Protein AF-A0A432C2C6-F1 (afdb_monomer_lite)

Structure (mmCIF, N/CA/C/O backbone):
data_AF-A0A432C2C6-F1
#
_entry.id   AF-A0A432C2C6-F1
#
loop_
_atom_site.group_PDB
_atom_site.id
_atom_site.type_symbol
_atom_site.label_atom_id
_atom_site.label_alt_id
_atom_site.label_comp_id
_atom_site.label_asym_id
_atom_site.label_entity_id
_atom_site.label_seq_id
_atom_site.pdbx_PDB_ins_code
_atom_site.Cartn_x
_atom_site.Cartn_y
_atom_site.Cartn_z
_atom_site.occupancy
_atom_site.B_iso_or_equiv
_atom_site.auth_seq_id
_atom_site.auth_comp_id
_atom_site.auth_asym_id
_atom_site.auth_atom_id
_atom_site.pdbx_PDB_model_num
ATOM 1 N N . MET A 1 1 ? -18.728 48.904 13.827 1.00 60.12 1 MET A N 1
ATOM 2 C CA . MET A 1 1 ? -17.322 48.931 13.364 1.00 60.12 1 MET A CA 1
ATOM 3 C C . MET A 1 1 ? -16.357 48.311 14.379 1.00 60.12 1 MET A C 1
ATOM 5 O O . MET A 1 1 ? -15.802 47.276 14.066 1.00 60.12 1 MET A O 1
ATOM 9 N N . LYS A 1 2 ? -16.207 48.822 15.614 1.00 59.94 2 LYS A N 1
ATOM 10 C CA . LYS A 1 2 ? -15.256 48.242 16.600 1.00 59.94 2 LYS A CA 1
ATOM 11 C C . LYS A 1 2 ? -15.552 46.785 17.016 1.00 59.94 2 LYS A C 1
ATOM 13 O O . LYS A 1 2 ? -14.640 45.974 17.099 1.00 59.94 2 LYS A O 1
ATOM 18 N N . LYS A 1 3 ? -16.829 46.432 17.225 1.00 64.06 3 LYS A N 1
ATOM 19 C CA . LYS A 1 3 ? -17.246 45.065 17.612 1.00 64.06 3 LYS A CA 1
ATOM 20 C C . LYS A 1 3 ? -17.073 44.046 16.478 1.00 64.06 3 LYS A C 1
ATOM 22 O O . LYS A 1 3 ? -16.652 42.927 16.725 1.00 64.06 3 LYS A O 1
ATOM 27 N N . THR A 1 4 ? -17.342 44.455 15.238 1.00 72.75 4 THR A N 1
ATOM 28 C CA . THR A 1 4 ? -17.143 43.618 14.045 1.00 72.75 4 THR A CA 1
ATOM 29 C C . THR A 1 4 ? -15.660 43.352 13.793 1.00 72.75 4 THR A C 1
ATOM 31 O O . THR A 1 4 ? -15.302 42.213 13.538 1.00 72.75 4 THR A O 1
ATOM 34 N N . THR A 1 5 ? -14.785 44.349 13.978 1.00 77.19 5 THR A N 1
ATOM 35 C CA . THR A 1 5 ? -13.325 44.163 13.885 1.00 77.19 5 THR A CA 1
ATOM 36 C C . THR A 1 5 ? -12.793 43.187 14.940 1.00 77.19 5 THR A C 1
ATOM 38 O O . THR A 1 5 ? -11.949 42.353 14.626 1.00 77.19 5 THR A O 1
ATOM 41 N N . LEU A 1 6 ? -13.313 43.247 16.173 1.00 76.75 6 LEU A N 1
ATOM 42 C CA . LEU A 1 6 ? -12.925 42.328 17.247 1.00 76.75 6 LEU A CA 1
ATOM 43 C C . LEU A 1 6 ? -13.347 40.878 16.951 1.00 76.75 6 LEU A C 1
ATOM 45 O O . LEU A 1 6 ? -12.560 39.962 17.159 1.00 76.75 6 LEU A O 1
ATOM 49 N N . ILE A 1 7 ? -14.558 40.674 16.421 1.00 79.75 7 ILE A N 1
ATOM 50 C CA . ILE A 1 7 ? -15.064 39.344 16.040 1.00 79.75 7 ILE A CA 1
ATOM 51 C C . ILE A 1 7 ? -14.229 38.748 14.897 1.00 79.75 7 ILE A C 1
ATOM 53 O O . ILE A 1 7 ? -13.885 37.570 14.950 1.00 79.75 7 ILE A O 1
ATOM 57 N N . THR A 1 8 ? -13.839 39.554 13.903 1.00 77.25 8 THR A N 1
ATOM 58 C CA . THR A 1 8 ? -12.949 39.105 12.819 1.00 77.25 8 THR A CA 1
ATOM 59 C C . THR A 1 8 ? -11.577 38.676 13.349 1.00 77.25 8 THR A C 1
ATOM 61 O O . THR A 1 8 ? -11.073 37.630 12.949 1.00 77.25 8 THR A O 1
ATOM 64 N N . PHE A 1 9 ? -10.993 39.430 14.288 1.00 76.12 9 PHE A N 1
ATOM 65 C CA . PHE A 1 9 ? -9.725 39.058 14.931 1.00 76.12 9 PHE A CA 1
ATOM 66 C C . PHE A 1 9 ? -9.834 37.765 15.751 1.00 76.12 9 PHE A C 1
ATOM 68 O O . PHE A 1 9 ? -8.912 36.955 15.733 1.00 76.12 9 PHE A O 1
ATOM 75 N N . LEU A 1 10 ? -10.965 37.544 16.428 1.00 77.19 10 LEU A N 1
ATOM 76 C CA . LEU A 1 10 ? -11.201 36.328 17.208 1.00 77.19 10 LEU A CA 1
ATOM 77 C C . LEU A 1 10 ? -11.317 35.082 16.315 1.00 77.19 10 LEU A C 1
ATOM 79 O O . LEU A 1 10 ? -10.802 34.029 16.671 1.00 77.19 10 LEU A O 1
ATOM 83 N N . PHE A 1 11 ? -11.941 35.207 15.139 1.00 71.00 11 PHE A N 1
ATOM 84 C CA . PHE A 1 11 ? -12.038 34.118 14.158 1.00 71.00 11 PHE A CA 1
ATOM 85 C C . PHE A 1 11 ? -10.689 33.772 13.508 1.00 71.00 11 PHE A C 1
ATOM 87 O O . PHE A 1 11 ? -10.428 32.605 13.238 1.00 71.00 11 PHE A O 1
ATOM 94 N N . LEU A 1 12 ? -9.816 34.762 13.293 1.00 72.19 12 LEU A N 1
ATOM 95 C CA . LEU A 1 12 ? -8.463 34.560 12.752 1.00 72.19 12 LEU A CA 1
ATOM 96 C C . LEU A 1 12 ? -7.479 33.958 13.770 1.00 72.19 12 LEU A C 1
ATOM 98 O O . LEU A 1 12 ? -6.446 33.428 13.371 1.00 72.19 12 LEU A O 1
ATOM 102 N N . ALA A 1 13 ? -7.787 34.026 15.069 1.00 74.75 13 ALA A N 1
ATOM 103 C CA . ALA A 1 13 ? -6.948 33.475 16.135 1.00 74.75 13 ALA A CA 1
ATOM 104 C C . ALA A 1 13 ? -7.106 31.952 16.325 1.00 74.75 13 ALA A C 1
ATOM 106 O O . ALA A 1 13 ? -6.307 31.339 17.032 1.00 74.75 13 ALA A O 1
ATOM 107 N N . PHE A 1 14 ? -8.105 31.323 15.693 1.00 71.31 14 PHE A N 1
ATOM 108 C CA . PHE A 1 14 ? -8.275 29.871 15.712 1.00 71.31 14 PHE A CA 1
ATOM 109 C C . PHE A 1 14 ? -7.510 29.223 14.555 1.00 71.31 14 PHE A C 1
ATOM 111 O O . PHE A 1 14 ? -8.032 29.031 13.458 1.00 71.31 14 PHE A O 1
ATOM 118 N N . SER A 1 15 ? -6.261 28.839 14.805 1.00 70.81 15 SER A N 1
ATOM 119 C CA . SER A 1 15 ? -5.551 27.887 13.949 1.00 70.81 15 SER A CA 1
ATOM 120 C C . SER A 1 15 ? -6.094 26.476 14.197 1.00 70.81 15 SER A C 1
ATOM 122 O O . SER A 1 15 ? -5.827 25.875 15.238 1.00 70.81 15 SER A O 1
ATOM 124 N N . PHE A 1 16 ? -6.861 25.944 13.244 1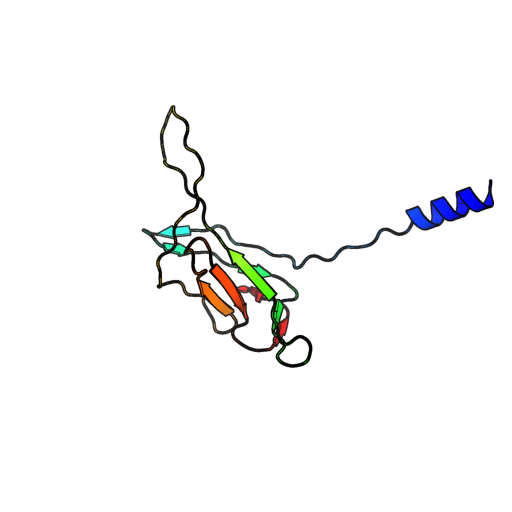.00 72.88 16 PHE A N 1
ATOM 125 C CA . PHE A 1 16 ? -7.283 24.544 13.252 1.00 72.88 16 PHE A CA 1
ATOM 126 C C . PHE A 1 16 ? -6.077 23.649 12.947 1.00 72.88 16 PHE A C 1
ATOM 128 O O . PHE A 1 16 ? -5.480 23.750 11.876 1.00 72.88 16 PHE A O 1
ATOM 135 N N . GLN A 1 17 ? -5.710 22.767 13.878 1.00 73.56 17 GLN A N 1
ATOM 136 C CA . GLN A 1 17 ? -4.761 21.694 13.589 1.00 73.56 17 GLN A CA 1
ATOM 137 C C . GLN A 1 17 ? -5.469 20.620 12.760 1.00 73.56 17 GLN A C 1
ATOM 139 O O . GLN A 1 17 ? -6.442 20.018 13.213 1.00 73.56 17 GLN A O 1
ATOM 144 N N . SER A 1 18 ? -4.983 20.377 11.544 1.00 74.69 18 SER A N 1
ATOM 145 C CA . SER A 1 18 ? -5.383 19.220 10.745 1.00 74.69 18 SER A CA 1
ATOM 146 C C . SER A 1 18 ? -4.431 18.060 11.022 1.00 74.69 18 SER A C 1
ATOM 148 O O . SER A 1 18 ? -3.229 18.181 10.780 1.00 74.69 18 SER A O 1
ATOM 150 N N . TYR A 1 19 ? -4.963 16.935 11.490 1.00 78.69 19 TYR A N 1
ATOM 151 C CA . TYR A 1 19 ? -4.203 15.697 11.642 1.00 78.69 19 TYR A CA 1
ATOM 152 C C . TYR A 1 19 ? -4.300 14.884 10.349 1.00 78.69 19 TYR A C 1
ATOM 154 O O . TYR A 1 19 ? -5.395 14.620 9.857 1.00 78.69 19 TYR A O 1
ATOM 162 N N . ALA A 1 20 ? -3.151 14.509 9.790 1.00 85.06 20 ALA A N 1
ATOM 163 C CA . ALA A 1 20 ? -3.062 13.559 8.686 1.00 85.06 20 ALA A CA 1
ATOM 164 C C . ALA A 1 20 ? -2.696 12.168 9.224 1.00 85.06 20 ALA A C 1
ATOM 166 O O . ALA A 1 20 ? -2.141 12.047 10.313 1.00 85.06 20 ALA A O 1
ATOM 167 N N . ASN A 1 21 ? -2.916 11.126 8.424 1.00 93.25 21 ASN A N 1
ATOM 168 C CA . ASN A 1 21 ? -2.570 9.745 8.782 1.00 93.25 21 ASN A CA 1
ATOM 169 C C . ASN A 1 21 ? -1.064 9.438 8.689 1.00 93.25 21 ASN A C 1
ATOM 171 O O . ASN A 1 21 ? -0.694 8.275 8.684 1.00 93.25 21 ASN A O 1
ATOM 175 N N . ASN A 1 22 ? -0.187 10.445 8.570 1.00 95.06 22 ASN A N 1
ATOM 176 C CA . ASN A 1 22 ? 1.276 10.273 8.597 1.00 95.06 22 ASN A CA 1
ATOM 177 C C . ASN A 1 22 ? 1.798 9.127 7.693 1.00 95.06 22 ASN A C 1
ATOM 179 O O . ASN A 1 22 ? 2.680 8.357 8.078 1.00 95.06 22 ASN A O 1
ATOM 183 N N . LEU A 1 23 ? 1.205 8.979 6.502 1.00 96.56 23 LEU A N 1
ATOM 184 C CA . LEU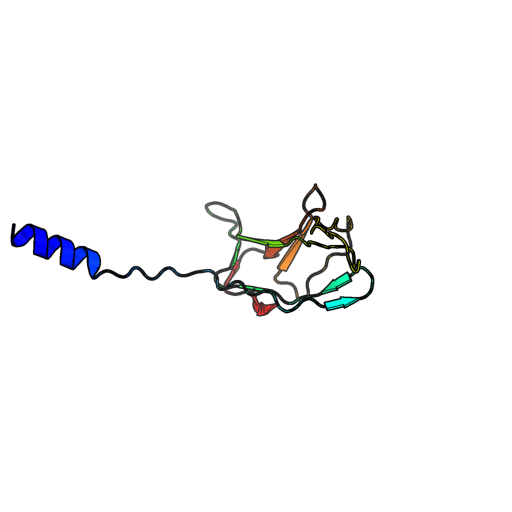 A 1 23 ? 1.557 7.918 5.561 1.00 96.56 23 LEU A CA 1
ATOM 185 C C . LEU A 1 23 ? 2.990 8.112 5.067 1.00 96.56 23 LEU A C 1
ATOM 187 O O . LEU A 1 23 ? 3.319 9.138 4.469 1.00 96.56 23 LEU A O 1
ATOM 191 N N . ILE A 1 24 ? 3.823 7.098 5.274 1.00 96.81 24 ILE A N 1
ATOM 192 C CA . ILE A 1 24 ? 5.216 7.069 4.847 1.00 96.81 24 ILE A CA 1
ATOM 193 C C . ILE A 1 24 ? 5.465 5.765 4.092 1.00 96.81 24 ILE A C 1
ATOM 195 O O . ILE A 1 24 ? 5.229 4.674 4.609 1.00 96.81 24 ILE A O 1
ATOM 199 N N . VAL A 1 25 ? 5.981 5.901 2.872 1.00 96.88 25 VAL A N 1
ATOM 200 C CA . VAL A 1 25 ? 6.462 4.796 2.037 1.00 96.88 25 VAL A CA 1
ATOM 201 C C . VAL A 1 25 ? 7.985 4.866 2.015 1.00 96.88 25 VAL A C 1
ATOM 203 O O . VAL A 1 25 ? 8.554 5.906 1.678 1.00 96.88 25 VAL A O 1
ATOM 206 N N . GLY A 1 26 ? 8.647 3.783 2.416 1.00 96.81 26 GLY A N 1
ATOM 207 C CA . GLY A 1 26 ? 10.101 3.679 2.380 1.00 96.81 26 GLY A CA 1
ATOM 208 C C . GLY A 1 26 ? 10.646 3.689 0.953 1.00 96.81 26 GLY A C 1
ATOM 209 O O . GLY A 1 26 ? 9.932 3.398 -0.008 1.00 96.81 26 GLY A O 1
ATOM 210 N N . THR A 1 27 ? 11.933 4.007 0.809 1.00 96.69 27 THR A N 1
ATOM 211 C CA . THR A 1 27 ? 12.606 4.001 -0.495 1.00 96.69 27 THR A CA 1
ATOM 212 C C . THR A 1 27 ? 12.485 2.618 -1.145 1.00 96.69 27 THR A C 1
ATOM 214 O O . THR A 1 27 ? 12.954 1.639 -0.558 1.00 96.69 27 THR A O 1
ATOM 217 N N . PRO A 1 28 ? 11.882 2.509 -2.342 1.00 95.56 28 PRO A N 1
ATOM 218 C CA . PRO A 1 28 ? 11.694 1.221 -2.985 1.00 95.56 28 PRO A CA 1
ATOM 219 C C . PRO A 1 28 ? 13.018 0.667 -3.518 1.00 95.56 28 PRO A C 1
ATOM 221 O O . PRO A 1 28 ? 13.851 1.400 -4.051 1.00 95.56 28 PRO A O 1
ATOM 224 N N . ILE A 1 29 ? 13.174 -0.651 -3.432 1.00 96.88 29 ILE A N 1
ATOM 225 C CA . ILE A 1 29 ? 14.281 -1.412 -4.014 1.00 96.88 29 ILE A CA 1
ATOM 226 C C . ILE A 1 29 ? 13.714 -2.287 -5.130 1.00 96.88 29 ILE A C 1
ATOM 228 O O . ILE A 1 29 ? 12.679 -2.928 -4.952 1.00 96.88 29 ILE A O 1
ATOM 232 N N . ILE A 1 30 ? 14.390 -2.324 -6.279 1.00 94.38 30 ILE A N 1
ATOM 233 C CA . ILE A 1 30 ? 13.997 -3.154 -7.422 1.00 94.38 30 ILE A CA 1
ATOM 234 C C . ILE A 1 30 ? 14.996 -4.301 -7.575 1.00 94.38 30 ILE A C 1
ATOM 236 O O . ILE A 1 30 ? 16.198 -4.067 -7.687 1.00 94.38 30 ILE A O 1
ATOM 240 N N . SER A 1 31 ? 14.490 -5.534 -7.614 1.00 95.56 31 SER A N 1
ATOM 241 C CA . SER A 1 31 ? 15.256 -6.742 -7.930 1.00 95.56 31 SER A CA 1
ATOM 242 C C . SER A 1 31 ? 14.523 -7.531 -9.013 1.00 95.56 31 SER A C 1
ATOM 244 O O . SER A 1 31 ? 13.436 -8.067 -8.786 1.00 95.56 31 SER A O 1
ATOM 246 N N . GLY A 1 32 ? 15.084 -7.551 -10.225 1.00 92.88 32 GLY A N 1
ATOM 247 C CA . GLY A 1 32 ? 14.399 -8.084 -11.403 1.00 92.88 32 GLY A CA 1
ATOM 248 C C . GLY A 1 32 ? 13.081 -7.348 -11.662 1.00 92.88 32 GLY A C 1
ATOM 249 O O . GLY A 1 32 ? 13.072 -6.141 -11.899 1.00 92.88 32 GLY A O 1
ATOM 250 N N . ASN A 1 33 ? 11.967 -8.076 -11.592 1.00 91.75 33 ASN A N 1
ATOM 251 C CA . ASN A 1 33 ? 10.614 -7.548 -11.792 1.00 91.75 33 ASN A CA 1
ATOM 252 C C . ASN A 1 33 ? 9.873 -7.260 -10.475 1.00 91.75 33 ASN A C 1
ATOM 254 O O . ASN A 1 33 ? 8.697 -6.897 -10.507 1.00 91.75 33 ASN A O 1
ATOM 258 N N . THR A 1 34 ? 10.543 -7.421 -9.332 1.00 95.00 34 THR A N 1
ATOM 259 C CA . THR A 1 34 ? 9.958 -7.231 -8.003 1.00 95.00 34 THR A CA 1
ATOM 260 C C . THR A 1 34 ? 10.390 -5.889 -7.427 1.00 95.00 34 THR A C 1
ATOM 262 O O . THR A 1 34 ? 11.579 -5.570 -7.401 1.00 95.00 34 THR A O 1
ATOM 265 N N . LEU A 1 35 ? 9.415 -5.113 -6.951 1.00 95.75 35 LEU A N 1
ATOM 266 C CA . LEU A 1 35 ? 9.620 -3.865 -6.222 1.00 95.75 35 LEU A CA 1
ATOM 267 C C . LEU A 1 35 ? 9.250 -4.092 -4.751 1.00 95.75 35 LEU A C 1
ATOM 269 O O . LEU A 1 35 ? 8.131 -4.506 -4.457 1.00 95.75 35 LEU A O 1
ATOM 273 N N . THR A 1 36 ? 10.185 -3.809 -3.848 1.00 96.94 36 THR A N 1
ATOM 274 C CA . THR A 1 36 ? 10.036 -3.999 -2.398 1.00 96.94 36 THR A CA 1
ATOM 275 C C . THR A 1 36 ? 10.157 -2.658 -1.686 1.00 96.94 36 THR A C 1
ATOM 277 O O . THR A 1 36 ? 11.044 -1.871 -2.007 1.00 96.94 36 THR A O 1
ATOM 280 N N . PHE A 1 37 ? 9.285 -2.394 -0.717 1.00 96.94 37 PHE A N 1
ATOM 281 C CA . PHE A 1 37 ? 9.271 -1.175 0.095 1.00 96.94 37 PHE A CA 1
ATOM 282 C C . PHE A 1 37 ? 8.655 -1.460 1.468 1.00 96.94 37 PHE A C 1
ATOM 284 O O . PHE A 1 37 ? 7.982 -2.474 1.646 1.00 96.94 37 PHE A O 1
ATOM 291 N N . THR A 1 38 ? 8.870 -0.547 2.411 1.00 97.50 38 THR A N 1
ATOM 292 C CA . THR A 1 38 ? 8.177 -0.508 3.707 1.00 97.50 38 THR A CA 1
ATOM 293 C C . THR A 1 38 ? 7.040 0.510 3.660 1.00 97.50 38 THR A C 1
ATOM 295 O O . THR A 1 38 ? 7.089 1.470 2.883 1.00 97.50 38 THR A O 1
ATOM 298 N N . ILE A 1 39 ? 6.003 0.319 4.469 1.00 96.88 39 ILE A N 1
ATOM 299 C CA . ILE A 1 39 ? 4.845 1.207 4.533 1.00 96.88 39 ILE A CA 1
ATOM 300 C C . ILE A 1 39 ? 4.327 1.330 5.964 1.00 96.88 39 ILE A C 1
ATOM 302 O O . ILE A 1 39 ? 3.994 0.354 6.634 1.00 96.88 39 ILE A O 1
ATOM 306 N N . LYS A 1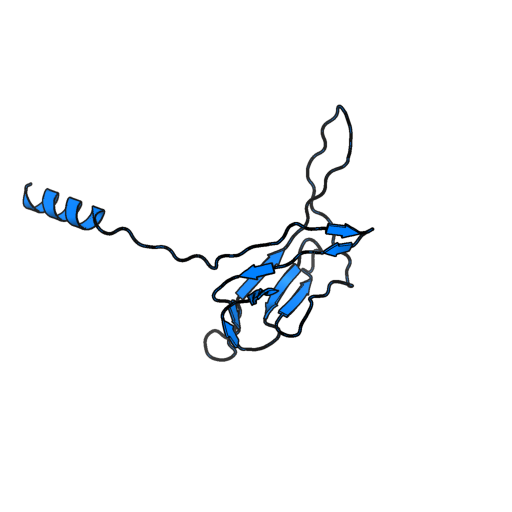 40 ? 4.167 2.573 6.411 1.00 96.75 40 LYS A N 1
ATOM 307 C CA . LYS A 1 40 ? 3.564 2.878 7.705 1.00 96.75 40 LYS A CA 1
ATOM 308 C C . LYS A 1 40 ? 2.583 4.028 7.599 1.00 96.75 40 LYS A C 1
ATOM 310 O O . LYS A 1 40 ? 2.785 4.938 6.797 1.00 96.75 40 LYS A O 1
ATOM 315 N N . TRP A 1 41 ? 1.541 3.990 8.413 1.00 97.50 41 TRP A N 1
ATOM 316 C CA . TRP A 1 41 ? 0.615 5.101 8.580 1.00 97.50 41 TRP A CA 1
ATOM 317 C C . TRP A 1 41 ? -0.106 4.988 9.918 1.00 97.50 41 TRP A C 1
ATOM 319 O O . TRP A 1 41 ? -0.242 3.906 10.493 1.00 97.50 41 TRP A O 1
ATOM 329 N N . ASP A 1 42 ? -0.558 6.128 10.408 1.00 97.12 42 ASP A N 1
ATOM 330 C CA . ASP A 1 42 ? -1.287 6.259 11.656 1.00 97.12 42 ASP A CA 1
ATOM 331 C C . ASP A 1 42 ? -2.798 6.154 11.411 1.00 97.12 42 ASP A C 1
ATOM 333 O O . ASP A 1 42 ? -3.298 6.468 10.328 1.00 97.12 42 ASP A O 1
ATOM 337 N N . ASN A 1 43 ? -3.535 5.751 12.449 1.00 95.38 43 ASN A N 1
ATOM 338 C CA . ASN A 1 43 ? -5.003 5.680 12.449 1.00 95.38 43 ASN A CA 1
ATOM 339 C C . ASN A 1 43 ? -5.614 4.740 11.391 1.00 95.38 43 ASN A C 1
ATOM 341 O O . ASN A 1 43 ? -6.690 5.033 10.867 1.00 95.38 43 ASN A O 1
ATOM 345 N N . SER A 1 44 ? -4.978 3.604 11.086 1.00 96.75 44 SER A N 1
ATOM 346 C CA . SER A 1 44 ? -5.628 2.575 10.265 1.00 96.75 44 SER A CA 1
ATOM 347 C C . SER A 1 44 ? -6.832 1.987 10.990 1.00 96.75 44 SER A C 1
ATOM 349 O O . SER A 1 44 ? -6.804 1.825 12.213 1.00 96.75 44 SER A O 1
ATOM 351 N N . TRP A 1 45 ? -7.866 1.612 10.244 1.00 96.56 45 TRP A N 1
ATOM 352 C CA . TRP A 1 45 ? -9.083 1.032 10.776 1.00 96.56 45 TRP A CA 1
ATOM 353 C C . TRP A 1 45 ? -9.746 0.063 9.791 1.00 96.56 45 TRP A C 1
ATOM 355 O O . TRP A 1 45 ? -9.853 0.291 8.590 1.00 96.56 45 TRP A O 1
ATOM 365 N N . TYR A 1 46 ? -10.265 -1.026 10.342 1.00 97.81 46 TYR A N 1
ATOM 366 C CA . TYR A 1 46 ? -11.236 -1.898 9.701 1.00 97.81 46 TYR A CA 1
ATOM 367 C C . TYR A 1 46 ? -12.301 -2.224 10.747 1.00 97.81 46 TYR A C 1
ATOM 369 O O . TYR A 1 46 ? -12.007 -2.835 11.775 1.00 97.81 46 TYR A O 1
ATOM 377 N N . VAL A 1 47 ? -13.538 -1.795 10.495 1.00 97.19 47 VAL A N 1
ATOM 378 C CA . VAL A 1 47 ? -14.691 -2.045 11.364 1.00 97.19 47 VAL A CA 1
ATOM 379 C C . VAL A 1 47 ? -15.712 -2.939 10.666 1.00 97.19 47 VAL A C 1
ATOM 381 O O . VAL A 1 47 ? -15.985 -2.787 9.480 1.00 97.19 47 VAL A O 1
ATOM 384 N N . THR A 1 48 ? -16.305 -3.867 11.415 1.00 95.81 48 THR A N 1
ATOM 385 C CA . THR A 1 48 ? -17.344 -4.798 10.928 1.00 95.81 48 THR A CA 1
ATOM 386 C C . THR A 1 48 ? -18.739 -4.462 11.455 1.00 95.81 48 THR A C 1
ATOM 388 O O . THR A 1 48 ? -19.729 -5.040 11.018 1.00 95.81 48 THR A O 1
ATOM 391 N N . THR A 1 49 ? -18.836 -3.511 12.384 1.00 92.94 49 THR A N 1
ATOM 392 C CA . THR A 1 49 ? -20.090 -2.993 12.944 1.00 92.94 49 THR A CA 1
ATOM 393 C C . THR A 1 49 ? -20.1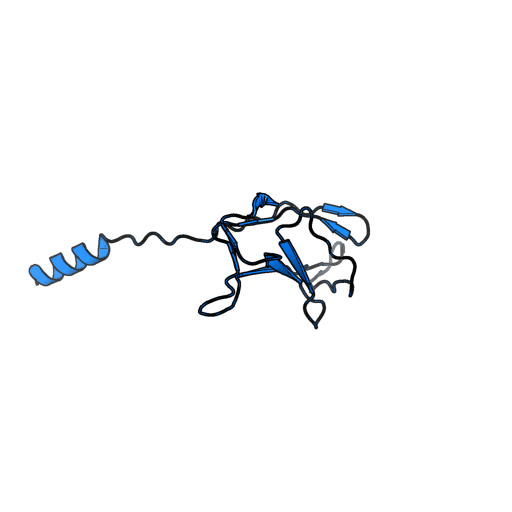65 -1.486 12.722 1.00 92.94 49 THR A C 1
ATOM 395 O O . THR A 1 49 ? -19.170 -0.789 12.916 1.00 92.94 49 THR A O 1
ATOM 398 N N . GLY A 1 50 ? -21.333 -0.967 12.339 1.00 88.69 50 GLY A N 1
ATOM 399 C CA . GLY A 1 50 ? -21.487 0.424 11.897 1.00 88.69 50 GLY A CA 1
ATOM 400 C C . GLY A 1 50 ? -21.361 0.530 10.371 1.00 88.69 50 GLY A C 1
ATOM 401 O O . GLY A 1 50 ? -22.015 -0.258 9.690 1.00 88.69 50 GLY A O 1
ATOM 402 N N . PRO A 1 51 ? -20.544 1.445 9.803 1.00 91.88 51 PRO A N 1
ATOM 403 C CA . PRO A 1 51 ? -20.412 1.591 8.346 1.00 91.88 51 PRO A CA 1
ATOM 404 C C . PRO A 1 51 ? -19.789 0.364 7.653 1.00 91.88 51 PRO A C 1
ATOM 406 O O . PRO A 1 51 ? -19.822 0.282 6.429 1.00 91.88 51 PRO A O 1
ATOM 409 N N . SER A 1 52 ? -19.269 -0.598 8.428 1.00 95.94 52 SER A N 1
ATOM 410 C CA . SER A 1 52 ? -18.795 -1.907 7.963 1.00 95.94 52 SER A CA 1
ATOM 411 C C . SER A 1 52 ? -17.792 -1.823 6.803 1.00 95.94 52 SER A C 1
ATOM 413 O O . SER A 1 52 ? -17.903 -2.539 5.806 1.00 95.94 52 SER A O 1
ATOM 415 N N . ASN A 1 53 ? -16.826 -0.916 6.925 1.00 96.50 53 ASN A N 1
ATOM 416 C CA . ASN A 1 53 ? -15.814 -0.613 5.921 1.00 96.50 53 ASN A CA 1
ATOM 417 C C . ASN A 1 53 ? -14.411 -0.503 6.548 1.00 96.50 53 ASN A C 1
ATOM 419 O O . ASN A 1 53 ? -14.194 -0.845 7.715 1.00 96.50 53 ASN A O 1
ATOM 423 N N . TRP A 1 54 ? -13.439 -0.076 5.746 1.00 97.19 54 TRP A N 1
ATOM 424 C CA . TRP A 1 54 ? -12.027 -0.007 6.112 1.00 97.19 54 TRP A CA 1
ATOM 425 C C . TRP A 1 54 ? -11.319 1.155 5.414 1.00 97.19 54 TRP A C 1
ATOM 427 O O . TRP A 1 54 ? -11.803 1.668 4.401 1.00 97.19 54 TRP A O 1
ATOM 437 N N . ASP A 1 55 ? -10.150 1.530 5.932 1.00 97.12 55 ASP A N 1
ATOM 438 C CA . ASP A 1 55 ? -9.177 2.349 5.215 1.00 97.12 55 ASP A CA 1
ATOM 439 C C . ASP A 1 55 ? -8.195 1.508 4.393 1.00 97.12 55 ASP A C 1
ATOM 441 O O . ASP A 1 55 ? -7.980 0.322 4.651 1.00 97.12 55 ASP A O 1
ATOM 445 N N . ALA A 1 56 ? -7.602 2.131 3.377 1.00 97.56 56 ALA A N 1
ATOM 446 C CA . ALA A 1 56 ? -6.531 1.532 2.597 1.00 97.56 56 ALA A CA 1
ATOM 447 C C . ALA A 1 56 ? -5.612 2.586 1.996 1.00 97.56 56 ALA A C 1
ATOM 449 O O . ALA A 1 56 ? -6.007 3.729 1.750 1.00 97.56 56 ALA A O 1
ATOM 450 N N . VAL A 1 57 ? -4.408 2.142 1.655 1.00 97.81 57 VAL A N 1
ATOM 451 C CA . VAL A 1 57 ? -3.465 2.891 0.833 1.00 97.81 57 VAL A CA 1
ATOM 452 C C . VAL A 1 57 ? -3.475 2.320 -0.578 1.00 97.81 57 VAL A C 1
ATOM 454 O O . VAL A 1 57 ? -3.220 1.135 -0.776 1.00 97.81 57 VAL A O 1
ATOM 457 N N . TRP A 1 58 ? -3.742 3.165 -1.570 1.00 97.62 58 TRP A N 1
ATOM 458 C CA . TRP A 1 58 ? -3.606 2.802 -2.979 1.00 97.62 58 TRP A CA 1
ATOM 459 C C . TRP A 1 58 ? -2.172 3.049 -3.458 1.00 97.62 58 TRP A C 1
ATOM 461 O O . TRP A 1 58 ? -1.706 4.190 -3.486 1.00 97.62 58 TRP A O 1
ATOM 471 N N . ILE A 1 59 ? -1.481 1.986 -3.866 1.00 97.44 59 ILE A N 1
ATOM 472 C CA . ILE A 1 59 ? -0.118 2.029 -4.400 1.00 97.44 59 ILE A CA 1
ATOM 473 C C . ILE A 1 59 ? -0.145 1.707 -5.892 1.00 97.44 59 ILE A C 1
ATOM 475 O O . ILE A 1 59 ? -0.664 0.676 -6.308 1.00 97.44 59 ILE A O 1
ATOM 479 N N . PHE A 1 60 ? 0.478 2.559 -6.701 1.00 97.19 60 PHE A N 1
ATOM 480 C CA . PHE A 1 60 ? 0.698 2.333 -8.128 1.00 97.19 60 PHE A CA 1
ATOM 481 C C . PHE A 1 60 ? 2.150 2.639 -8.487 1.00 97.19 60 PHE A C 1
ATOM 483 O O . PHE A 1 60 ? 2.806 3.463 -7.851 1.00 97.19 60 PHE A O 1
ATOM 490 N N . VAL A 1 61 ? 2.649 1.995 -9.539 1.00 95.69 61 VAL A N 1
ATOM 491 C CA . VAL A 1 61 ? 4.017 2.203 -10.025 1.00 95.69 61 VAL A CA 1
ATOM 492 C C . VAL A 1 61 ? 3.967 3.014 -11.310 1.00 95.69 61 VAL A C 1
ATOM 494 O O . VAL A 1 61 ? 3.155 2.744 -12.194 1.00 95.69 61 VAL A O 1
ATOM 497 N N . LYS A 1 62 ? 4.864 3.990 -11.446 1.00 94.31 62 LYS A N 1
ATOM 498 C CA . LYS A 1 62 ? 5.177 4.619 -12.732 1.00 94.31 62 LYS A CA 1
ATOM 499 C C . LYS A 1 62 ? 6.592 4.240 -13.144 1.00 94.31 62 LYS A C 1
ATOM 501 O O . LYS A 1 62 ? 7.471 4.105 -12.300 1.00 94.31 62 LYS A O 1
ATOM 506 N N . ARG A 1 63 ? 6.805 4.063 -14.445 1.00 91.31 63 ARG A N 1
ATOM 507 C CA . ARG A 1 63 ? 8.112 3.754 -15.036 1.00 91.31 63 ARG A CA 1
ATOM 508 C C . ARG A 1 63 ? 8.360 4.619 -16.262 1.00 91.31 63 ARG A C 1
ATOM 510 O O . ARG A 1 63 ? 7.412 5.076 -16.894 1.00 91.31 63 ARG A O 1
ATOM 517 N N . GLN A 1 64 ? 9.623 4.790 -16.610 1.00 91.81 64 GLN A N 1
ATOM 518 C CA . GLN A 1 64 ? 10.066 5.448 -17.835 1.00 91.81 64 GLN A CA 1
ATOM 519 C C . GLN A 1 64 ? 11.247 4.668 -18.421 1.00 91.81 64 GLN A C 1
ATOM 521 O O . GLN A 1 64 ? 11.918 3.927 -17.701 1.00 91.81 64 GLN A O 1
ATOM 526 N N . SER A 1 65 ? 11.492 4.810 -19.721 1.00 88.19 65 SER A N 1
ATOM 527 C CA . SER A 1 65 ? 12.651 4.197 -20.375 1.00 88.19 65 SER A CA 1
ATOM 528 C C . SER A 1 65 ? 13.926 4.975 -20.047 1.00 88.19 65 SER A C 1
ATOM 530 O O . SER A 1 65 ? 13.917 6.206 -20.010 1.00 88.19 65 SER A O 1
ATOM 532 N N . CYS A 1 66 ? 15.041 4.274 -19.868 1.00 84.56 66 CYS A N 1
ATOM 533 C CA . CYS A 1 66 ? 16.353 4.899 -19.713 1.00 84.56 66 CYS A CA 1
ATOM 534 C C . CYS A 1 66 ? 16.905 5.268 -21.099 1.00 84.56 66 CYS A C 1
ATOM 536 O O . CYS A 1 66 ? 17.676 4.510 -21.679 1.00 84.56 66 CYS A O 1
ATOM 538 N N . VAL A 1 67 ? 16.464 6.396 -21.661 1.00 84.94 67 VAL A N 1
ATOM 539 C CA . VAL A 1 67 ? 16.965 6.919 -22.944 1.00 84.94 67 VAL A CA 1
ATOM 540 C C . VAL A 1 67 ? 17.743 8.213 -22.723 1.00 84.94 67 VAL A C 1
ATOM 542 O O . VAL A 1 67 ? 17.287 9.109 -22.016 1.00 84.94 67 VAL A O 1
ATOM 545 N N . SER A 1 68 ? 18.926 8.316 -23.328 1.00 79.50 68 SER A N 1
ATOM 546 C CA . SER A 1 68 ? 19.735 9.538 -23.321 1.00 79.50 68 SER A CA 1
ATOM 547 C C . SER A 1 68 ? 19.400 10.394 -24.542 1.00 79.50 68 SER A C 1
ATOM 549 O O . SER A 1 68 ? 19.387 9.892 -25.662 1.00 79.50 68 SER A O 1
ATOM 551 N N . GLY A 1 69 ? 19.147 11.690 -24.335 1.00 75.88 69 GLY A N 1
ATOM 552 C CA . GLY A 1 69 ? 18.977 12.661 -25.426 1.00 75.88 69 GLY A CA 1
ATOM 553 C C . GLY A 1 69 ? 17.591 12.708 -26.085 1.00 75.88 69 GLY A C 1
ATOM 554 O O . GLY A 1 69 ? 17.446 13.359 -27.114 1.00 75.88 69 GLY A O 1
ATOM 555 N N . GLY A 1 70 ? 16.572 12.064 -25.507 1.00 81.81 70 GLY A N 1
ATOM 556 C CA . GLY A 1 70 ? 15.191 12.099 -26.004 1.00 81.81 70 GLY A CA 1
ATOM 557 C C . GLY A 1 70 ? 14.152 12.180 -24.884 1.00 81.81 70 GLY A C 1
ATOM 558 O O . GLY A 1 70 ? 14.476 12.033 -23.705 1.00 81.81 70 GLY A O 1
ATOM 559 N N . SER A 1 71 ? 12.888 12.413 -25.244 1.00 84.50 71 SER A N 1
ATOM 560 C CA . SER A 1 71 ? 11.776 12.417 -24.287 1.00 84.50 71 SER A CA 1
ATOM 561 C C . SER A 1 71 ? 11.453 11.001 -23.805 1.00 84.50 71 SER A C 1
ATOM 563 O O . SER A 1 71 ? 11.206 10.107 -24.611 1.00 84.50 71 SER A O 1
ATOM 565 N N . SER A 1 72 ? 11.390 10.816 -22.486 1.00 90.00 72 SER A N 1
ATOM 566 C CA . SER A 1 72 ? 10.955 9.572 -21.844 1.00 90.00 72 SER A CA 1
ATOM 567 C C . SER A 1 72 ? 9.795 9.874 -20.894 1.00 90.00 72 SER A C 1
ATOM 569 O O . SER A 1 72 ? 10.027 10.336 -19.777 1.00 90.00 72 SER A O 1
ATOM 571 N N . PRO A 1 73 ? 8.530 9.731 -21.328 1.00 91.31 73 PRO A N 1
ATOM 572 C CA . PRO A 1 73 ? 7.397 10.015 -20.460 1.00 91.31 73 PRO A CA 1
ATOM 573 C C . PRO A 1 73 ? 7.232 8.927 -19.391 1.00 91.31 73 PRO A C 1
ATOM 575 O O . PRO A 1 73 ? 7.413 7.735 -19.650 1.00 91.31 73 PRO A O 1
ATOM 578 N N . TRP A 1 74 ? 6.806 9.334 -18.194 1.00 93.81 74 TRP A N 1
ATOM 579 C CA . TRP A 1 74 ? 6.364 8.407 -17.157 1.00 93.81 74 TRP A CA 1
ATOM 580 C C . TRP A 1 74 ? 5.026 7.777 -17.538 1.00 93.81 74 TRP A C 1
ATOM 582 O O . TRP A 1 74 ? 4.032 8.475 -17.733 1.00 93.81 74 TRP A O 1
ATOM 592 N N . ILE A 1 75 ? 4.984 6.450 -17.570 1.00 94.31 75 ILE A N 1
ATOM 593 C CA . ILE A 1 75 ? 3.777 5.666 -17.842 1.00 94.31 75 ILE A CA 1
ATOM 594 C C . ILE A 1 75 ? 3.428 4.785 -16.643 1.00 94.31 75 ILE A C 1
ATOM 596 O O . ILE A 1 75 ? 4.307 4.411 -15.863 1.00 94.31 75 ILE A O 1
ATOM 600 N N . HIS A 1 76 ? 2.150 4.428 -16.493 1.00 95.44 76 HIS A N 1
ATOM 601 C CA . HIS A 1 76 ? 1.738 3.459 -15.475 1.00 95.44 76 HIS A CA 1
ATOM 602 C C . HIS A 1 76 ? 2.389 2.095 -15.736 1.00 95.44 76 HIS A C 1
ATOM 604 O O . HIS A 1 76 ? 2.287 1.530 -16.829 1.00 95.44 76 HIS A O 1
ATOM 610 N N . GLY A 1 77 ? 3.049 1.564 -14.711 1.00 93.44 77 GLY A N 1
ATOM 611 C CA . GLY A 1 77 ? 3.474 0.176 -14.660 1.00 93.44 77 GLY A CA 1
ATOM 612 C C . GLY A 1 77 ? 2.253 -0.734 -14.593 1.00 93.44 77 GLY A C 1
ATOM 613 O O . GLY A 1 77 ? 1.270 -0.421 -13.927 1.00 93.44 77 GLY A O 1
ATOM 614 N N . GLN A 1 78 ? 2.311 -1.851 -15.311 1.00 95.19 78 GLN A N 1
ATOM 615 C CA . GLN A 1 78 ? 1.319 -2.908 -15.184 1.00 95.19 78 GLN A CA 1
ATOM 616 C C . GLN A 1 78 ? 1.837 -3.926 -14.178 1.00 95.19 78 GLN A C 1
ATOM 618 O O . GLN A 1 78 ? 2.956 -4.417 -14.329 1.00 95.19 78 GLN A O 1
ATOM 623 N N . LEU A 1 79 ? 1.042 -4.207 -13.152 1.00 96.94 79 LEU A N 1
ATOM 624 C CA . LEU A 1 79 ? 1.375 -5.187 -12.130 1.00 96.94 79 LEU A CA 1
ATOM 625 C C . LEU A 1 79 ? 1.023 -6.599 -12.613 1.00 96.94 79 LEU A C 1
ATOM 627 O O . LEU A 1 79 ? 0.079 -6.795 -13.385 1.00 96.94 79 LEU A O 1
ATOM 631 N N . ALA A 1 80 ? 1.783 -7.593 -12.152 1.00 96.38 80 ALA A N 1
ATOM 632 C CA . ALA A 1 80 ? 1.442 -8.996 -12.370 1.00 96.38 80 ALA A CA 1
ATOM 633 C C . ALA A 1 80 ? 0.072 -9.319 -11.745 1.00 96.38 80 ALA A C 1
ATOM 635 O O . ALA A 1 80 ? -0.326 -8.690 -10.768 1.00 96.38 80 ALA A O 1
ATOM 636 N N . ALA A 1 81 ? -0.647 -10.304 -12.285 1.00 96.00 81 ALA A N 1
ATOM 637 C CA . ALA A 1 81 ? -1.952 -10.712 -11.750 1.00 96.00 81 ALA A CA 1
ATOM 638 C C . ALA A 1 81 ? -1.870 -11.365 -10.354 1.00 96.00 81 ALA A C 1
ATOM 640 O O . ALA A 1 81 ? -2.882 -11.518 -9.680 1.00 96.00 81 ALA A O 1
ATOM 641 N N . SER A 1 82 ? -0.669 -11.762 -9.933 1.00 94.38 82 SER A N 1
ATOM 642 C CA . SER A 1 82 ? -0.390 -12.407 -8.653 1.00 94.38 82 SER A CA 1
ATOM 643 C C . SER A 1 82 ? 1.071 -12.193 -8.253 1.00 94.38 82 SER A C 1
ATOM 645 O O . SER A 1 82 ? 1.887 -11.752 -9.065 1.00 94.38 82 SER A O 1
ATOM 647 N N . GLY A 1 83 ? 1.422 -12.594 -7.029 1.00 93.44 83 GLY A N 1
ATOM 648 C CA . GLY A 1 83 ? 2.796 -12.559 -6.513 1.00 93.44 83 GLY A CA 1
ATOM 649 C C . GLY A 1 83 ? 3.105 -11.349 -5.632 1.00 93.44 83 GLY A C 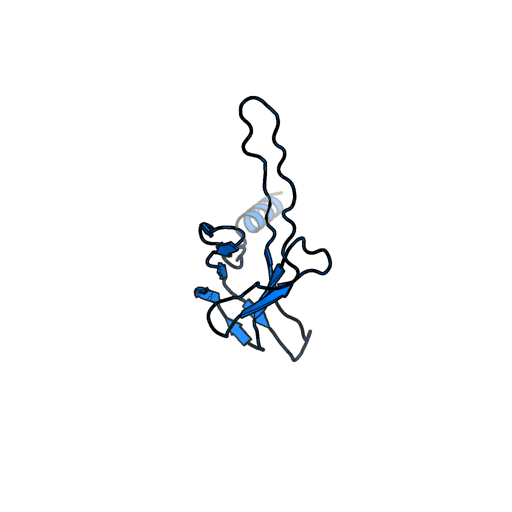1
ATOM 650 O O . GLY A 1 83 ? 4.220 -11.229 -5.136 1.00 93.44 83 GLY A O 1
ATOM 651 N N . GLN A 1 84 ? 2.131 -10.467 -5.408 1.00 95.31 84 GLN A N 1
ATOM 652 C CA . GLN A 1 84 ? 2.219 -9.431 -4.390 1.00 95.31 84 GLN A CA 1
ATOM 653 C C . GLN A 1 84 ? 2.097 -10.062 -3.004 1.00 95.31 84 GLN A C 1
ATOM 655 O O . GLN A 1 84 ? 1.223 -10.892 -2.759 1.00 95.31 84 GLN A O 1
ATOM 660 N N . SER A 1 85 ? 2.959 -9.638 -2.091 1.00 95.25 85 SER A N 1
ATOM 661 C CA . SER A 1 85 ? 2.962 -10.100 -0.708 1.00 95.25 85 SER A CA 1
ATOM 662 C C . SER A 1 85 ? 3.318 -8.955 0.223 1.00 95.25 85 SER A C 1
ATOM 664 O O . SER A 1 85 ? 4.093 -8.072 -0.144 1.00 95.25 85 SER A O 1
ATOM 666 N N . VAL A 1 86 ? 2.798 -9.014 1.441 1.00 95.19 86 VAL A N 1
ATOM 667 C CA . VAL A 1 86 ? 3.201 -8.153 2.550 1.00 95.19 86 VAL A CA 1
ATOM 668 C C . VAL A 1 86 ? 3.788 -9.026 3.650 1.00 95.19 86 VAL A C 1
ATOM 670 O O . VAL A 1 86 ? 3.420 -10.193 3.787 1.00 95.19 86 VAL A O 1
ATOM 673 N N . THR A 1 87 ? 4.741 -8.489 4.399 1.00 92.88 87 THR A N 1
ATOM 674 C CA . THR A 1 87 ? 5.274 -9.154 5.586 1.00 92.88 87 THR A CA 1
ATOM 675 C C . THR A 1 87 ? 4.258 -9.135 6.734 1.00 92.88 87 THR A C 1
ATOM 677 O O . THR A 1 87 ? 3.260 -8.416 6.703 1.00 92.88 87 THR A O 1
ATOM 680 N N . GLY A 1 88 ? 4.481 -9.953 7.763 1.00 90.19 88 GLY A N 1
ATOM 681 C CA . GLY A 1 88 ? 3.581 -10.025 8.918 1.00 90.19 88 GLY A CA 1
ATOM 682 C C . GLY A 1 88 ? 2.163 -10.504 8.574 1.00 90.19 88 GLY A C 1
ATOM 683 O O . GLY A 1 88 ? 1.916 -11.074 7.515 1.00 90.19 88 GLY A O 1
ATOM 684 N N . SER A 1 89 ? 1.228 -10.300 9.504 1.00 92.00 89 SER A N 1
ATOM 685 C CA . SER A 1 89 ? -0.159 -10.783 9.389 1.00 92.00 89 SER A CA 1
ATOM 686 C C . SER A 1 89 ? -1.214 -9.682 9.490 1.00 92.00 89 SER A C 1
ATOM 688 O O . SER A 1 89 ? -2.401 -9.962 9.343 1.00 92.00 89 SER A O 1
ATOM 690 N N . GLU A 1 90 ? -0.817 -8.439 9.775 1.00 96.00 90 GLU A N 1
ATOM 691 C CA . GLU A 1 90 ? -1.753 -7.331 10.008 1.00 96.00 90 GLU A CA 1
ATOM 692 C C . GLU A 1 90 ? -2.340 -6.763 8.714 1.00 96.00 90 GLU A C 1
ATOM 694 O O . GLU A 1 90 ? -3.447 -6.232 8.727 1.00 96.00 90 GLU A O 1
ATOM 699 N N . LEU A 1 91 ? -1.619 -6.885 7.599 1.00 97.81 91 LEU A N 1
ATOM 700 C CA . LEU A 1 91 ? -1.995 -6.310 6.314 1.00 97.81 91 LEU A CA 1
ATOM 701 C C . LEU A 1 91 ? -2.342 -7.390 5.290 1.00 97.81 91 LEU A C 1
ATOM 703 O O . LEU A 1 91 ? -1.876 -8.524 5.367 1.00 97.81 91 LEU A O 1
ATOM 707 N N . GLN A 1 92 ? -3.134 -7.000 4.300 1.00 97.69 92 GLN A N 1
ATOM 708 C CA . GLN A 1 92 ? -3.358 -7.738 3.065 1.00 97.69 92 GLN A CA 1
ATOM 709 C C . GLN A 1 92 ? -3.240 -6.800 1.861 1.00 97.69 92 GLN A C 1
ATOM 711 O O . GLN A 1 92 ? -3.294 -5.574 2.006 1.00 97.69 92 GLN A O 1
ATOM 716 N N . ILE A 1 93 ? -3.065 -7.394 0.681 1.00 97.81 93 ILE A N 1
ATOM 717 C CA . ILE A 1 93 ? -2.932 -6.686 -0.591 1.00 97.81 93 ILE A CA 1
ATOM 718 C C . ILE A 1 93 ? -4.070 -7.119 -1.509 1.00 97.81 93 ILE A C 1
ATOM 720 O O . ILE A 1 93 ? -4.168 -8.296 -1.847 1.00 97.81 93 ILE A O 1
ATOM 724 N N . ASP A 1 94 ? -4.864 -6.156 -1.967 1.00 97.50 94 ASP A N 1
ATOM 725 C CA . ASP A 1 94 ? -5.893 -6.376 -2.976 1.00 97.50 94 ASP A CA 1
ATOM 726 C C . ASP A 1 94 ? -5.440 -5.760 -4.301 1.00 97.50 94 ASP A C 1
ATOM 728 O O . ASP A 1 94 ? -5.278 -4.542 -4.422 1.00 97.50 94 ASP A O 1
ATOM 732 N N . LEU A 1 95 ? -5.224 -6.598 -5.313 1.00 97.69 95 LEU A N 1
ATOM 733 C CA . LEU A 1 95 ? -4.901 -6.130 -6.656 1.00 97.69 95 LEU A CA 1
ATOM 734 C C . LEU A 1 95 ? -6.130 -5.487 -7.307 1.00 97.69 95 LEU A C 1
ATOM 736 O O . LEU A 1 95 ? -7.211 -6.074 -7.335 1.00 97.69 95 LEU A O 1
ATOM 740 N N . ALA A 1 96 ? -5.952 -4.292 -7.867 1.00 96.88 96 ALA A N 1
ATOM 741 C CA . ALA A 1 96 ? -6.990 -3.655 -8.661 1.00 96.88 96 ALA A CA 1
ATOM 742 C C . ALA A 1 96 ? -7.260 -4.433 -9.953 1.00 96.88 96 ALA A C 1
ATOM 744 O O . ALA A 1 96 ? -6.337 -4.946 -10.584 1.00 96.88 96 ALA A O 1
ATOM 745 N N . SER A 1 97 ? -8.519 -4.459 -10.391 1.00 95.94 97 SER A N 1
ATOM 746 C CA . SER A 1 97 ? -8.952 -5.216 -11.574 1.00 95.94 97 SER A CA 1
ATOM 747 C C . SER A 1 97 ? -8.306 -4.771 -12.891 1.00 95.94 97 SER A C 1
ATOM 749 O O . SER A 1 97 ? -8.323 -5.521 -13.863 1.00 95.94 97 SER A O 1
ATOM 751 N N . ASP A 1 98 ? -7.739 -3.565 -12.940 1.00 95.81 98 ASP A N 1
ATOM 752 C CA . ASP A 1 98 ? -7.026 -3.015 -14.096 1.00 95.81 98 ASP A CA 1
ATOM 753 C C . ASP A 1 98 ? -5.505 -3.265 -14.058 1.00 95.81 98 ASP A C 1
ATOM 755 O O . ASP A 1 98 ? -4.769 -2.823 -14.950 1.00 95.81 98 ASP A O 1
ATOM 759 N N . ASN A 1 99 ? -5.018 -3.948 -13.016 1.00 97.00 99 ASN A N 1
ATOM 760 C CA . ASN A 1 99 ? -3.608 -4.194 -12.735 1.00 97.00 99 ASN A CA 1
ATOM 761 C C . ASN A 1 99 ? -2.750 -2.912 -12.682 1.00 97.00 99 ASN A C 1
ATOM 763 O O . ASN A 1 99 ? -1.539 -2.968 -12.933 1.00 97.00 99 ASN A O 1
ATOM 767 N N . LYS A 1 100 ? -3.336 -1.742 -12.391 1.00 96.31 100 LYS A N 1
ATOM 768 C CA . LYS A 1 100 ? -2.600 -0.463 -12.317 1.00 96.31 100 LYS A CA 1
ATOM 769 C C . LYS A 1 100 ? -2.157 -0.088 -10.914 1.00 96.31 100 LYS A C 1
ATOM 771 O O . LYS A 1 100 ? -1.313 0.799 -10.773 1.00 96.31 100 LYS A O 1
ATOM 776 N N . GLY A 1 101 ? -2.669 -0.772 -9.902 1.00 97.44 101 GLY A N 1
ATOM 777 C CA . GLY A 1 101 ? -2.296 -0.555 -8.517 1.00 97.44 101 GLY A CA 1
ATOM 778 C C . GLY A 1 101 ? -2.785 -1.666 -7.604 1.00 97.44 101 GLY A C 1
ATOM 779 O O . GLY A 1 101 ? -3.457 -2.603 -8.035 1.00 97.44 101 GLY A O 1
ATOM 780 N N . VAL A 1 102 ? -2.426 -1.547 -6.335 1.00 97.94 102 VAL A N 1
ATOM 781 C CA . VAL A 1 102 ? -2.916 -2.394 -5.253 1.00 97.94 102 VAL A CA 1
ATOM 782 C C . VAL A 1 102 ? -3.464 -1.528 -4.131 1.00 97.94 102 VAL A C 1
ATOM 784 O O . VAL A 1 102 ? -2.919 -0.461 -3.848 1.00 97.94 102 VAL A O 1
ATOM 787 N N . PHE A 1 103 ? -4.505 -2.005 -3.459 1.00 98.12 103 PHE A N 1
ATOM 788 C CA . PHE A 1 103 ? -4.878 -1.511 -2.141 1.00 98.12 103 PHE A CA 1
ATOM 789 C C . PHE A 1 103 ? -4.133 -2.313 -1.077 1.00 98.12 103 PHE A C 1
ATOM 791 O O . PHE A 1 103 ? -4.141 -3.542 -1.100 1.00 98.12 103 PHE A O 1
ATOM 798 N N . ILE A 1 104 ? -3.509 -1.621 -0.131 1.00 98.06 104 ILE A N 1
ATOM 799 C CA . ILE A 1 104 ? -2.932 -2.214 1.075 1.00 98.06 104 ILE A CA 1
ATOM 800 C C . ILE A 1 104 ? -3.806 -1.793 2.252 1.00 98.06 104 ILE A C 1
ATOM 802 O O . ILE A 1 104 ? -4.016 -0.599 2.463 1.00 98.06 104 ILE A O 1
ATOM 806 N N . ARG A 1 105 ? -4.328 -2.765 3.003 1.00 97.81 105 ARG A N 1
ATOM 807 C CA . ARG A 1 105 ? -5.250 -2.535 4.130 1.00 97.81 105 ARG A CA 1
ATOM 808 C C . ARG A 1 105 ? -5.118 -3.601 5.203 1.00 97.81 105 ARG A C 1
ATOM 810 O O . ARG A 1 105 ? -4.480 -4.627 4.975 1.00 97.81 105 ARG A O 1
ATOM 817 N N . ARG A 1 106 ? -5.772 -3.400 6.350 1.00 97.62 106 ARG A N 1
ATOM 818 C CA . ARG A 1 106 ? -5.835 -4.408 7.417 1.00 97.62 106 ARG A CA 1
ATOM 819 C C . ARG A 1 106 ? -6.420 -5.738 6.926 1.00 97.62 106 ARG A C 1
ATOM 821 O O . ARG A 1 106 ? -7.398 -5.784 6.171 1.00 97.62 106 ARG A O 1
ATOM 828 N N . SER A 1 107 ? -5.823 -6.837 7.377 1.00 97.31 107 SER A N 1
ATOM 829 C CA . SER A 1 107 ? -6.267 -8.203 7.091 1.00 97.31 107 SER A CA 1
ATOM 830 C C . SER A 1 107 ? -7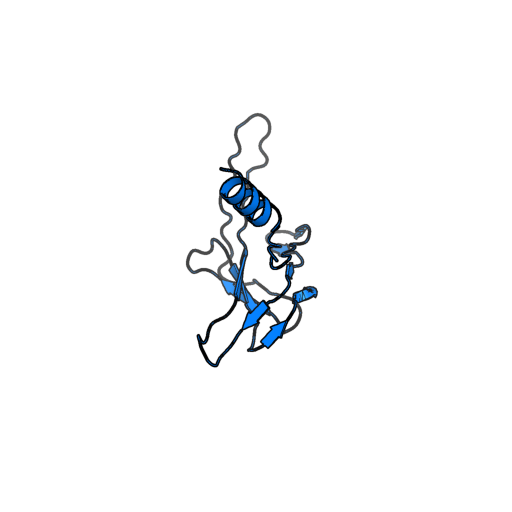.567 -8.555 7.831 1.00 97.31 107 SER A C 1
ATOM 832 O O . SER A 1 107 ? -8.424 -9.257 7.293 1.00 97.31 107 SER A O 1
ATOM 834 N N . ALA A 1 108 ? -7.742 -8.002 9.035 1.00 97.19 108 ALA A N 1
ATOM 835 C CA . ALA A 1 108 ? -8.852 -8.256 9.946 1.00 97.19 108 ALA A CA 1
ATOM 836 C C . ALA A 1 108 ? -9.300 -6.979 10.675 1.00 97.19 108 ALA A C 1
ATOM 838 O O . ALA A 1 108 ? -8.604 -5.960 10.654 1.00 97.19 108 ALA A O 1
ATOM 839 N N . ALA A 1 109 ? -10.477 -7.040 11.305 1.00 97.31 109 ALA A N 1
ATOM 840 C CA . ALA A 1 109 ? -11.039 -5.921 12.052 1.00 97.31 109 ALA A CA 1
ATOM 841 C C . ALA A 1 109 ? -10.078 -5.452 13.156 1.00 97.31 109 ALA A C 1
ATOM 843 O O . ALA A 1 109 ? -9.504 -6.264 13.881 1.00 97.31 109 ALA A O 1
ATOM 844 N N . GLY A 1 110 ? -9.908 -4.141 13.285 1.00 96.50 110 GLY A N 1
ATOM 845 C CA . GLY A 1 110 ? -8.957 -3.546 14.214 1.00 96.50 110 GLY A CA 1
ATOM 846 C C . GLY A 1 110 ? -8.705 -2.078 13.911 1.00 96.50 110 GLY A C 1
ATOM 847 O O . GLY A 1 110 ? -9.061 -1.584 12.843 1.00 96.50 110 GLY A O 1
ATOM 848 N N . MET A 1 111 ? -8.092 -1.382 14.863 1.00 95.75 111 MET A N 1
ATOM 849 C CA . MET A 1 111 ? -7.708 0.020 14.731 1.00 95.75 111 MET A CA 1
ATOM 850 C C . MET A 1 111 ? -6.313 0.234 15.310 1.00 95.75 111 MET A C 1
ATOM 852 O O . MET A 1 111 ? -5.920 -0.465 16.243 1.00 95.75 111 MET A O 1
ATOM 856 N N . GLY A 1 112 ? -5.593 1.220 14.785 1.00 95.88 112 GLY A N 1
ATOM 857 C CA . GLY A 1 112 ? -4.278 1.617 15.281 1.00 95.88 112 GLY A CA 1
ATOM 858 C C . GLY A 1 112 ? -3.277 1.865 14.162 1.00 95.88 112 GLY A C 1
ATOM 859 O O . GLY A 1 112 ? -3.609 1.794 12.977 1.00 95.88 112 GLY A O 1
ATOM 860 N N . ASN A 1 113 ? -2.039 2.146 14.549 1.00 96.69 113 ASN A N 1
ATOM 861 C CA . ASN A 1 113 ? -0.972 2.464 13.608 1.00 96.69 113 ASN A CA 1
ATOM 862 C C . ASN A 1 113 ? -0.437 1.196 12.938 1.00 96.69 113 ASN A C 1
ATOM 864 O O . ASN A 1 113 ? -0.416 0.127 13.543 1.00 96.69 113 ASN A O 1
ATOM 868 N N . ILE A 1 114 ? 0.017 1.344 11.699 1.00 97.00 114 ILE A N 1
ATOM 869 C CA . ILE A 1 114 ? 0.681 0.307 10.913 1.00 97.00 114 ILE A CA 1
ATOM 870 C C . ILE A 1 114 ? 2.160 0.657 10.812 1.00 97.00 114 ILE A C 1
ATOM 872 O O . ILE A 1 114 ? 2.489 1.797 10.495 1.00 97.00 114 ILE A O 1
ATOM 876 N N . THR A 1 115 ? 3.050 -0.309 11.049 1.00 90.62 115 THR A N 1
ATOM 877 C CA . THR A 1 115 ? 4.512 -0.108 11.035 1.00 90.62 115 THR A CA 1
ATOM 878 C C . THR A 1 115 ? 5.235 -1.237 10.293 1.00 90.62 115 THR A C 1
ATOM 880 O O . THR A 1 115 ? 6.008 -1.980 10.900 1.00 90.62 115 THR A O 1
ATOM 883 N N . GLN A 1 116 ? 4.941 -1.401 9.003 1.00 80.88 116 GLN A N 1
ATOM 884 C CA . GLN A 1 116 ? 5.496 -2.464 8.155 1.00 80.88 116 GLN A CA 1
ATOM 885 C C . GLN A 1 116 ? 6.601 -1.960 7.226 1.00 80.88 116 GLN A C 1
ATOM 887 O O . GLN A 1 116 ? 6.647 -0.744 6.937 1.00 80.88 116 GLN A O 1
#

Foldseek 3Di:
DVVVVVVVVVVVPDDDDDDDFPWDKADWDDDPPDIDIWIKTWKWFQDCPDPRGTDWDKDWDWDWDPDPPDDTDTDTDAADPDDDDDPDQQWDWAQDPRSGTIIIGGPDGDTTIDGD

pLDDT: mean 90.91, std 9.28, range [59.94, 98.12]

Secondary structure (DSSP, 8-state):
-HHHHHHHHHHHT--PPPPP---EEPPPEEETTEEE--EEEEEEEE-SSSS--B--EEE--EE----SSS----EEPPPPSS----SSSSEEEEE-TTSS-EEEEESSSEEEEEE-

Radius of gyration: 21.29 Å; chains: 1; bounding box: 41×62×44 Å

Organism: NCBI:txid2497483

Sequence (116 aa):
MKKTTLITFLFLAFSFQSYANNLIVGTPIISGNTLTFTIKWDNSWYVTTGPSNWDAVWIFVKRQSCVSGGSSPWIHGQLAASGQSVTGSELQIDLASDNKGVFIRRSAAGMGNITQ